Protein AF-A0A382HZX5-F1 (afdb_monomer)

Secondary structure (DSSP, 8-state):
------TT-GGG--B--S-HHHHHHHHHHHHTT---S-----S-TTSSHHHHHHHHHHHHHHTTSSS--BTTTTB--TT-HHHHHHHTT--TT-------SSSPP-HHHHHT--

Sequence (114 aa):
MSTTQNIFNPMNSLQLFGLKEYFINFVNLYKNKKLPKIILLSGDKGIGKFTLSFHLVNYILSLNTKFPYNYEKLMINIDSSFYKKILLNIQENFNYIGNNYSKKIGIEDIRSIK

Radius of gyration: 15.03 Å; Cα contacts (8 Å, |Δi|>4): 87; chains: 1; bounding box: 38×38×32 Å

Structure (mmCIF, N/CA/C/O backbone):
data_AF-A0A382HZX5-F1
#
_entry.id   AF-A0A382HZX5-F1
#
loop_
_atom_site.group_PDB
_atom_site.id
_atom_site.type_symbol
_atom_site.label_atom_id
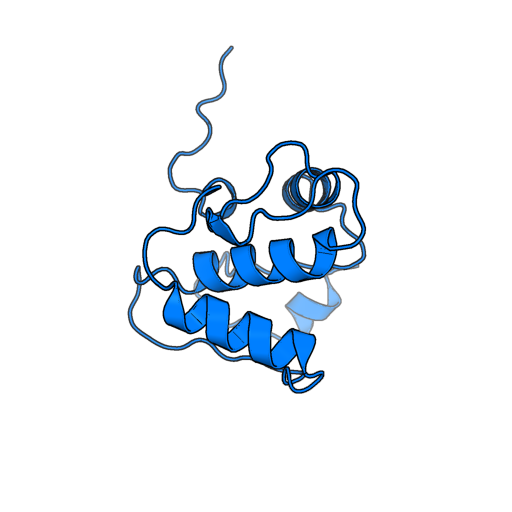_atom_site.label_alt_id
_atom_site.label_comp_id
_atom_site.label_asym_id
_atom_site.label_entity_id
_atom_site.label_seq_id
_atom_site.pdbx_PDB_ins_code
_atom_site.Cartn_x
_atom_site.Cartn_y
_atom_site.Cartn_z
_atom_site.occupancy
_atom_site.B_iso_or_equiv
_atom_site.auth_seq_id
_atom_site.auth_comp_id
_atom_site.auth_asym_id
_atom_site.auth_atom_id
_atom_site.pdbx_PDB_model_num
ATOM 1 N N . MET A 1 1 ? 18.985 25.520 0.855 1.00 35.19 1 MET A N 1
ATOM 2 C CA . MET A 1 1 ? 19.557 24.188 0.564 1.00 35.19 1 MET A CA 1
ATOM 3 C C . MET A 1 1 ? 18.410 23.229 0.287 1.00 35.19 1 MET A C 1
ATOM 5 O O . MET A 1 1 ? 17.840 22.672 1.213 1.00 35.19 1 MET A O 1
ATOM 9 N N . SER A 1 2 ? 17.992 23.130 -0.972 1.00 32.62 2 SER A N 1
ATOM 10 C CA . SER A 1 2 ? 16.956 22.202 -1.428 1.00 32.62 2 SER A CA 1
ATOM 11 C C . SER A 1 2 ? 17.573 20.813 -1.554 1.00 32.62 2 SER A C 1
ATOM 13 O O . SER A 1 2 ? 18.307 20.533 -2.499 1.00 32.62 2 SER A O 1
ATOM 15 N N . THR A 1 3 ? 17.325 19.950 -0.573 1.00 40.47 3 THR A N 1
ATOM 16 C CA . THR A 1 3 ? 17.643 18.528 -0.685 1.00 40.47 3 THR A CA 1
ATOM 17 C C . THR A 1 3 ? 16.873 17.971 -1.875 1.00 40.47 3 THR A C 1
ATOM 19 O O . THR A 1 3 ? 15.644 17.987 -1.904 1.00 40.47 3 THR A O 1
ATOM 22 N N . THR A 1 4 ? 17.599 17.523 -2.895 1.00 43.62 4 THR A N 1
ATOM 23 C CA . THR A 1 4 ? 17.068 16.738 -4.006 1.00 43.62 4 THR A CA 1
ATOM 24 C C . THR A 1 4 ? 16.364 15.520 -3.417 1.00 43.62 4 THR A C 1
ATOM 26 O O . THR A 1 4 ? 17.000 14.541 -3.029 1.00 4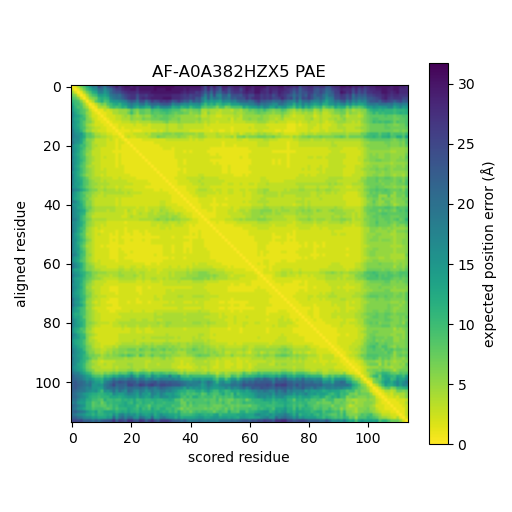3.62 4 THR A O 1
ATOM 29 N N . GLN A 1 5 ? 15.037 15.595 -3.282 1.00 53.41 5 GLN A N 1
ATOM 30 C CA . GLN A 1 5 ? 14.221 14.433 -2.958 1.00 53.41 5 GLN A CA 1
ATOM 31 C C . GLN A 1 5 ? 14.549 13.373 -4.002 1.00 53.41 5 GLN A C 1
ATOM 33 O O . GLN A 1 5 ? 14.408 13.608 -5.199 1.00 53.41 5 GLN A O 1
ATOM 38 N N . ASN A 1 6 ? 15.075 12.241 -3.546 1.00 57.75 6 ASN A N 1
ATOM 39 C CA . ASN A 1 6 ? 15.536 11.170 -4.411 1.00 57.75 6 ASN A CA 1
ATOM 40 C C . ASN A 1 6 ? 14.339 10.673 -5.243 1.00 57.75 6 ASN A C 1
ATOM 42 O O . ASN A 1 6 ? 13.453 9.997 -4.716 1.00 57.75 6 ASN A O 1
ATOM 46 N N . ILE A 1 7 ? 14.285 11.075 -6.518 1.00 59.41 7 ILE A N 1
ATOM 47 C CA . ILE A 1 7 ? 13.139 10.896 -7.433 1.00 59.41 7 ILE A CA 1
ATOM 48 C C . ILE A 1 7 ? 12.798 9.405 -7.609 1.00 59.41 7 ILE A C 1
ATOM 50 O O . ILE A 1 7 ? 11.673 9.047 -7.945 1.00 59.41 7 ILE A O 1
ATOM 54 N N . PHE A 1 8 ? 13.752 8.521 -7.309 1.00 69.50 8 PHE A N 1
ATOM 55 C CA . PHE A 1 8 ? 13.608 7.073 -7.408 1.00 69.50 8 PHE A CA 1
ATOM 56 C C . PHE A 1 8 ? 13.078 6.388 -6.144 1.00 69.50 8 PHE A C 1
ATOM 58 O O . PHE A 1 8 ? 12.936 5.166 -6.154 1.00 69.50 8 PHE A O 1
ATOM 65 N N . ASN A 1 9 ? 12.784 7.112 -5.056 1.00 82.50 9 ASN A N 1
ATOM 66 C CA . ASN A 1 9 ? 12.153 6.488 -3.895 1.00 82.50 9 ASN A CA 1
ATOM 67 C C . ASN A 1 9 ? 10.673 6.199 -4.205 1.00 82.50 9 ASN A C 1
ATOM 69 O O . ASN A 1 9 ? 9.884 7.141 -4.318 1.00 82.50 9 ASN A O 1
ATOM 73 N N . PRO A 1 10 ? 10.253 4.924 -4.293 1.00 80.88 10 PRO A N 1
ATOM 74 C CA . PRO A 1 10 ? 8.875 4.595 -4.633 1.00 80.88 10 PRO A CA 1
ATOM 75 C C . PRO A 1 10 ? 7.864 5.033 -3.563 1.00 80.88 10 PRO A C 1
ATOM 77 O O . PRO A 1 10 ? 6.692 5.186 -3.890 1.00 80.88 10 PRO A O 1
ATOM 80 N N . MET A 1 11 ? 8.286 5.288 -2.316 1.00 86.62 11 MET A N 1
ATOM 81 C CA . MET A 1 11 ? 7.404 5.862 -1.289 1.00 86.62 11 MET A CA 1
ATOM 82 C C . MET A 1 11 ? 6.985 7.303 -1.602 1.00 86.62 11 MET A C 1
ATOM 84 O O . MET A 1 11 ? 5.948 7.738 -1.120 1.00 86.62 11 MET A O 1
ATOM 88 N N . ASN A 1 12 ? 7.739 8.022 -2.441 1.00 88.25 12 ASN A N 1
ATOM 89 C CA . ASN A 1 12 ? 7.381 9.369 -2.891 1.00 88.25 12 ASN A CA 1
ATOM 90 C C . ASN A 1 12 ? 6.401 9.352 -4.081 1.00 88.25 12 ASN A C 1
ATOM 92 O O . ASN A 1 12 ? 5.963 10.408 -4.536 1.00 88.25 12 ASN A O 1
ATOM 96 N N . SER A 1 13 ? 6.057 8.169 -4.606 1.00 90.38 13 SER A N 1
ATOM 97 C CA . SER A 1 13 ? 5.067 8.019 -5.671 1.00 90.38 13 SER A CA 1
ATOM 98 C C . SER A 1 13 ? 3.666 8.205 -5.090 1.00 90.38 13 SER A C 1
ATOM 100 O O . SER A 1 13 ? 3.096 7.300 -4.491 1.00 90.38 13 SER A O 1
ATOM 102 N N . LEU A 1 14 ? 3.121 9.417 -5.222 1.00 94.50 14 LEU A N 1
ATOM 103 C CA . LEU A 1 14 ? 1.805 9.748 -4.666 1.00 94.50 14 LEU A CA 1
ATOM 104 C C . LEU A 1 14 ? 0.650 9.229 -5.518 1.00 94.50 14 LEU A C 1
ATOM 106 O O . LEU A 1 14 ? -0.444 9.043 -4.998 1.00 94.50 14 LEU A O 1
ATOM 110 N N . GLN A 1 15 ? 0.858 9.010 -6.813 1.00 95.38 15 GLN A N 1
ATOM 111 C CA . GLN A 1 15 ? -0.177 8.566 -7.739 1.00 95.38 15 GLN A CA 1
ATOM 112 C C . GLN A 1 15 ? 0.162 7.181 -8.282 1.00 95.38 15 GLN A C 1
ATOM 114 O O . GLN A 1 15 ? 1.265 6.953 -8.777 1.00 95.38 15 GLN A O 1
ATOM 119 N N . LEU A 1 16 ? -0.809 6.268 -8.221 1.00 95.44 16 LEU A N 1
ATOM 120 C CA . LEU A 1 16 ? -0.661 4.929 -8.774 1.00 95.44 16 LEU A CA 1
ATOM 121 C C . LEU A 1 16 ? -0.960 4.971 -10.274 1.00 95.44 16 LEU A C 1
ATOM 123 O O . LEU A 1 16 ? -2.118 5.033 -10.693 1.00 95.44 16 LEU A O 1
ATOM 127 N N . PHE A 1 17 ? 0.096 4.935 -11.080 1.00 90.06 17 PHE A N 1
ATOM 128 C CA . PHE A 1 17 ? -0.013 4.778 -12.527 1.00 90.06 17 PHE A CA 1
ATOM 129 C C . PHE A 1 17 ? -0.046 3.288 -12.886 1.00 90.06 17 PHE A C 1
ATOM 131 O O . PHE A 1 17 ? 0.846 2.529 -12.511 1.00 90.06 17 PHE A O 1
ATOM 138 N N . GLY A 1 18 ? -1.078 2.864 -13.618 1.00 90.19 18 GLY A N 1
ATOM 139 C CA . GLY A 1 18 ? -1.304 1.446 -13.913 1.00 90.19 18 GLY A CA 1
ATOM 140 C C . GLY A 1 18 ? -1.776 0.649 -12.689 1.00 90.19 18 GLY A C 1
ATOM 141 O O . GLY A 1 18 ? -2.158 1.217 -11.672 1.00 90.19 18 GLY A O 1
ATOM 142 N N . LEU A 1 19 ? -1.824 -0.684 -12.804 1.00 94.94 19 LEU A N 1
ATOM 143 C CA . LEU A 1 19 ? -2.194 -1.626 -11.726 1.00 94.94 19 LEU A CA 1
ATOM 144 C C . LEU A 1 19 ? -3.562 -1.386 -11.046 1.00 94.94 19 LEU A C 1
ATOM 146 O O . LEU A 1 19 ? -3.854 -2.007 -10.022 1.00 94.94 19 LEU A O 1
ATOM 150 N N . LYS A 1 20 ? -4.415 -0.528 -11.621 1.00 96.62 20 LYS A N 1
ATOM 151 C CA . LYS A 1 20 ? -5.736 -0.160 -11.091 1.00 96.62 20 LYS A CA 1
ATOM 152 C C . LYS A 1 20 ? -6.582 -1.386 -10.767 1.00 96.62 20 LYS A C 1
ATOM 154 O O . LYS A 1 20 ? -7.157 -1.453 -9.688 1.00 96.62 20 LYS A O 1
ATOM 159 N N . GLU A 1 21 ? -6.637 -2.356 -11.673 1.00 97.31 21 GLU A N 1
ATOM 160 C CA . GLU A 1 21 ? -7.433 -3.574 -11.485 1.00 97.31 21 GLU A CA 1
ATOM 161 C C . GLU A 1 21 ? -6.954 -4.387 -10.277 1.00 97.31 21 GLU A C 1
ATOM 163 O O . GLU A 1 21 ? -7.756 -4.741 -9.414 1.00 97.31 21 GLU A O 1
ATOM 168 N N . TYR A 1 22 ? -5.639 -4.595 -10.142 1.00 97.31 22 TYR A N 1
ATOM 169 C CA . TYR A 1 22 ? -5.060 -5.265 -8.975 1.00 97.31 22 TYR A CA 1
ATOM 170 C C . TYR A 1 22 ? -5.361 -4.511 -7.677 1.00 97.31 22 TYR A C 1
ATOM 172 O O . TYR A 1 22 ? -5.766 -5.122 -6.688 1.00 97.31 22 TYR A O 1
ATOM 180 N N . PHE A 1 23 ? -5.208 -3.185 -7.680 1.00 98.19 23 PHE A N 1
ATOM 181 C CA . PHE A 1 23 ? -5.516 -2.351 -6.520 1.00 98.19 23 PHE A CA 1
ATOM 182 C C . PHE A 1 23 ? -6.991 -2.466 -6.117 1.00 98.19 23 PHE A C 1
ATOM 184 O O . PHE A 1 23 ? -7.291 -2.724 -4.952 1.00 98.19 23 PHE A O 1
ATOM 191 N N . ILE A 1 24 ? -7.914 -2.343 -7.075 1.00 98.12 24 ILE A N 1
ATOM 192 C CA . ILE A 1 24 ? -9.357 -2.472 -6.835 1.00 98.12 24 ILE A CA 1
ATOM 193 C C . ILE A 1 24 ? -9.695 -3.857 -6.280 1.00 98.12 24 ILE A C 1
ATOM 195 O O . ILE A 1 24 ? -10.468 -3.951 -5.327 1.00 98.12 24 ILE A O 1
ATOM 199 N N . ASN A 1 25 ? -9.083 -4.918 -6.805 1.00 97.94 25 ASN A N 1
ATOM 200 C CA . ASN A 1 25 ? -9.287 -6.273 -6.298 1.00 97.94 25 ASN A CA 1
ATOM 201 C C . ASN A 1 25 ? -8.869 -6.396 -4.828 1.00 97.94 25 ASN A C 1
ATOM 203 O O . ASN A 1 25 ? -9.644 -6.902 -4.015 1.00 97.94 25 ASN A O 1
ATOM 207 N N . PHE A 1 26 ? -7.703 -5.867 -4.448 1.00 98.31 26 PHE A N 1
ATOM 208 C CA . PHE A 1 26 ? -7.283 -5.849 -3.044 1.00 98.31 26 PHE A CA 1
ATOM 209 C C . PHE A 1 26 ? -8.202 -5.007 -2.154 1.00 98.31 26 PHE A C 1
ATOM 211 O O . PHE A 1 26 ? -8.558 -5.444 -1.059 1.00 98.31 26 PHE A O 1
ATOM 218 N N . VAL A 1 27 ? -8.634 -3.834 -2.624 1.00 98.00 27 VAL A N 1
ATOM 219 C CA . VAL A 1 27 ? -9.599 -2.989 -1.903 1.00 98.00 27 VAL A CA 1
ATOM 220 C C . VAL A 1 27 ? -10.915 -3.734 -1.678 1.00 98.00 27 VAL A C 1
ATOM 222 O O . VAL A 1 27 ? -11.456 -3.703 -0.573 1.00 98.00 27 VAL A O 1
ATOM 225 N N . ASN A 1 28 ? -11.413 -4.446 -2.687 1.00 98.19 28 ASN A N 1
ATOM 226 C CA . ASN A 1 28 ? -12.634 -5.239 -2.580 1.00 98.19 28 ASN A CA 1
ATOM 227 C C . ASN A 1 28 ? -12.468 -6.397 -1.591 1.00 98.19 28 ASN A C 1
ATOM 229 O O . ASN A 1 28 ? -13.347 -6.617 -0.759 1.00 98.19 28 ASN A O 1
ATOM 233 N N . LEU A 1 29 ? -11.335 -7.105 -1.623 1.00 98.31 29 LEU A N 1
ATOM 234 C CA . LEU A 1 29 ? -11.021 -8.137 -0.631 1.00 98.31 29 LEU A CA 1
ATOM 235 C C . LEU A 1 29 ? -11.003 -7.557 0.789 1.00 98.31 29 LEU A C 1
ATOM 237 O O . LEU A 1 29 ? -11.598 -8.144 1.691 1.00 98.31 29 LEU A O 1
ATOM 241 N N . TYR A 1 30 ? -10.387 -6.389 0.984 1.00 97.69 30 TYR A N 1
ATOM 242 C CA . TYR A 1 30 ? -10.355 -5.703 2.276 1.00 97.69 30 TYR A CA 1
ATOM 243 C C . TYR A 1 30 ? -11.753 -5.307 2.766 1.00 97.69 30 TYR A C 1
ATOM 245 O O . TYR A 1 30 ? -12.145 -5.703 3.865 1.00 97.69 30 TYR A O 1
ATOM 253 N N . LYS A 1 31 ? -12.540 -4.605 1.940 1.00 97.00 31 LYS A N 1
ATOM 254 C CA . LYS A 1 31 ? -13.915 -4.187 2.277 1.00 97.00 31 LYS A CA 1
ATOM 255 C C . LYS A 1 31 ? -14.811 -5.373 2.629 1.00 97.00 31 LYS A C 1
ATOM 257 O O . LYS A 1 31 ? -15.605 -5.293 3.560 1.00 97.00 31 LYS A O 1
ATOM 262 N N . ASN A 1 32 ? -14.634 -6.491 1.927 1.00 98.06 32 ASN A N 1
ATOM 263 C CA . ASN A 1 32 ? -15.389 -7.719 2.157 1.00 98.06 32 ASN A CA 1
ATOM 264 C C . ASN A 1 32 ? -14.857 -8.564 3.326 1.00 98.06 32 ASN A C 1
ATOM 266 O O . ASN A 1 32 ? -15.347 -9.673 3.525 1.00 98.06 32 ASN A O 1
ATOM 270 N N . LYS A 1 33 ? -13.854 -8.086 4.080 1.00 97.38 33 LYS A N 1
ATOM 271 C CA . LYS A 1 33 ? -13.181 -8.834 5.159 1.00 97.38 33 LYS A CA 1
ATOM 272 C C . LYS A 1 33 ? -12.621 -10.191 4.694 1.00 97.38 33 LYS A C 1
ATOM 274 O O . LYS A 1 33 ? -12.563 -11.147 5.459 1.00 97.38 33 LYS A O 1
ATOM 279 N N . LYS A 1 34 ? -12.208 -10.264 3.425 1.00 97.88 34 LYS A N 1
ATOM 280 C CA . LYS A 1 34 ? -11.621 -11.438 2.753 1.00 97.88 34 LYS A CA 1
ATOM 281 C C . LYS A 1 34 ? -10.150 -11.230 2.379 1.00 97.88 34 LYS A C 1
ATOM 283 O O . LYS A 1 34 ? -9.584 -12.044 1.655 1.00 97.88 34 LYS A O 1
ATOM 288 N N . LEU A 1 35 ? -9.528 -10.137 2.831 1.00 97.12 35 LEU A N 1
ATOM 289 C CA . LEU A 1 35 ? -8.105 -9.905 2.604 1.00 97.12 35 LEU A CA 1
ATOM 290 C C . LEU A 1 35 ? -7.294 -10.942 3.399 1.00 97.12 35 LEU A C 1
ATOM 292 O O . LEU A 1 35 ? -7.474 -11.038 4.616 1.00 97.12 35 LEU A O 1
ATOM 296 N N . PRO A 1 36 ? -6.421 -11.729 2.750 1.00 96.06 36 PRO A N 1
ATOM 297 C CA . PRO A 1 36 ? -5.637 -12.734 3.448 1.00 96.06 36 PRO A CA 1
ATOM 298 C C . PRO A 1 36 ? -4.622 -12.075 4.386 1.00 96.06 36 PRO A C 1
ATOM 300 O O . PRO A 1 36 ? -4.119 -10.983 4.125 1.00 96.06 36 PRO A O 1
ATOM 303 N N . LYS A 1 37 ? -4.277 -12.781 5.468 1.00 94.56 37 LYS A N 1
ATOM 304 C CA . LYS A 1 37 ? -3.278 -12.327 6.450 1.00 94.56 37 LYS A CA 1
ATOM 305 C C . LYS A 1 37 ? -1.887 -12.142 5.833 1.00 94.56 37 LYS A C 1
ATOM 307 O O . LYS A 1 37 ? -1.121 -11.301 6.287 1.00 94.56 37 LYS A O 1
ATOM 312 N N . ILE A 1 38 ? -1.558 -12.956 4.831 1.00 94.81 38 ILE A N 1
ATOM 313 C CA . ILE A 1 38 ? -0.273 -12.943 4.133 1.00 94.81 38 ILE A CA 1
ATOM 314 C C . ILE A 1 38 ? -0.555 -12.742 2.646 1.00 94.81 38 ILE A C 1
ATOM 316 O O . ILE A 1 38 ? -1.351 -13.474 2.060 1.00 94.81 38 ILE A O 1
ATOM 320 N N . ILE A 1 39 ? 0.109 -11.756 2.047 1.00 95.69 39 ILE A N 1
ATOM 321 C CA . ILE A 1 39 ? 0.035 -11.451 0.618 1.00 95.69 39 ILE A CA 1
ATOM 322 C C . ILE A 1 39 ? 1.448 -11.551 0.054 1.00 95.69 39 ILE A C 1
ATOM 324 O O . ILE A 1 39 ? 2.362 -10.889 0.544 1.00 95.69 39 ILE A O 1
ATOM 328 N N . LEU A 1 40 ? 1.618 -12.360 -0.990 1.00 95.50 40 LEU A N 1
ATOM 329 C CA . LEU A 1 40 ? 2.861 -12.460 -1.746 1.00 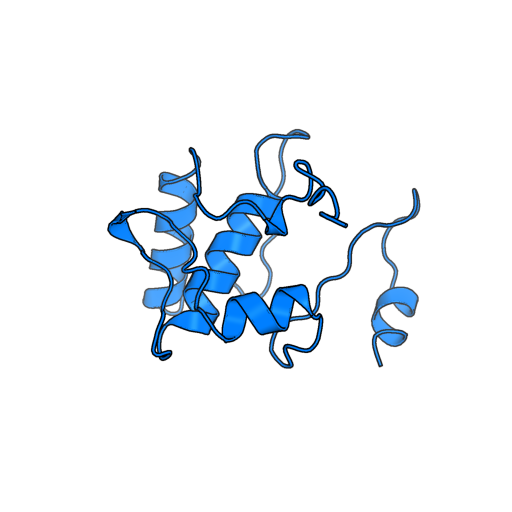95.50 40 LEU A CA 1
ATOM 330 C C . LEU A 1 40 ? 2.647 -11.855 -3.134 1.00 95.50 40 LEU A C 1
ATOM 332 O O . LEU A 1 40 ? 1.834 -12.355 -3.906 1.00 95.50 40 LEU A O 1
ATOM 336 N N . LEU A 1 41 ? 3.388 -10.792 -3.456 1.00 94.94 41 LEU A N 1
ATOM 337 C CA . LEU A 1 41 ? 3.406 -10.212 -4.798 1.00 94.94 41 LEU A CA 1
ATOM 338 C C . LEU A 1 41 ? 4.645 -10.701 -5.555 1.00 94.94 41 LEU A C 1
ATOM 340 O O . LEU A 1 41 ? 5.772 -10.353 -5.199 1.00 94.94 41 LEU A O 1
ATOM 344 N N . SER A 1 42 ? 4.437 -11.480 -6.614 1.00 93.75 42 SER A N 1
ATOM 345 C CA . SER A 1 42 ? 5.482 -11.975 -7.519 1.00 93.75 42 SER A CA 1
ATOM 346 C C . SER A 1 42 ? 5.408 -11.291 -8.891 1.00 93.75 42 SER A C 1
ATOM 348 O O . SER A 1 42 ? 4.457 -10.574 -9.193 1.00 93.75 42 SER A O 1
ATOM 350 N N . GLY A 1 43 ? 6.460 -11.447 -9.698 1.00 93.56 43 GLY A N 1
ATOM 351 C CA . GLY A 1 43 ? 6.570 -10.875 -11.045 1.00 93.56 43 GLY A CA 1
ATOM 352 C C . GLY A 1 43 ? 7.893 -10.147 -11.270 1.00 93.56 43 GLY A C 1
ATOM 353 O O . GLY A 1 43 ? 8.714 -10.038 -10.352 1.00 93.56 43 GLY A O 1
ATOM 354 N N . ASP A 1 44 ? 8.085 -9.602 -12.466 1.00 95.00 44 ASP A N 1
ATOM 355 C CA . ASP A 1 44 ? 9.359 -9.021 -12.898 1.00 95.00 44 ASP A CA 1
ATOM 356 C C . ASP A 1 44 ? 9.778 -7.770 -12.118 1.00 95.00 44 ASP A C 1
ATOM 358 O O . ASP A 1 44 ? 8.984 -7.078 -11.463 1.00 95.00 44 ASP A O 1
ATOM 362 N N . LYS A 1 45 ? 11.079 -7.476 -12.136 1.00 90.25 45 LYS A N 1
ATOM 363 C CA . LYS A 1 45 ? 11.623 -6.264 -11.515 1.00 90.25 45 LYS A CA 1
ATOM 364 C C . LYS A 1 45 ? 11.078 -5.032 -12.245 1.00 90.25 45 LYS A C 1
ATOM 366 O O . LYS A 1 45 ? 11.072 -4.985 -13.464 1.00 90.25 45 LYS A O 1
ATOM 371 N N . GLY A 1 46 ? 10.646 -4.024 -11.489 1.00 89.38 46 GLY A N 1
ATOM 372 C CA . GLY A 1 46 ? 10.195 -2.746 -12.053 1.00 89.38 46 GLY A CA 1
ATOM 373 C C . GLY A 1 46 ? 8.702 -2.649 -12.387 1.00 89.38 46 GLY A C 1
ATOM 374 O O . GLY A 1 46 ? 8.235 -1.545 -12.620 1.00 89.38 46 GLY A O 1
ATOM 375 N N . ILE A 1 47 ? 7.916 -3.729 -12.295 1.00 93.31 47 ILE A N 1
ATOM 376 C CA . ILE A 1 47 ? 6.467 -3.692 -12.609 1.00 93.31 47 ILE A CA 1
ATOM 377 C C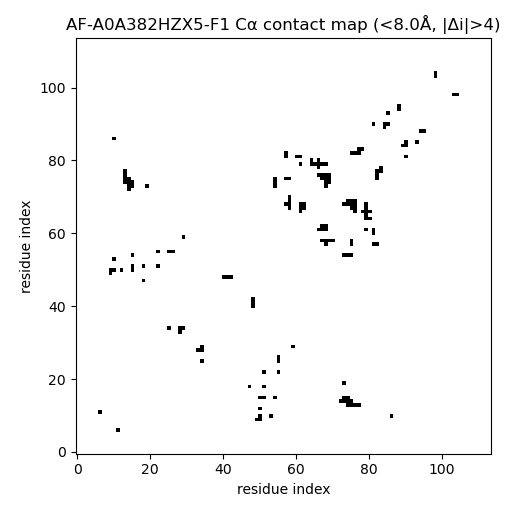 . ILE A 1 47 ? 5.591 -2.965 -11.567 1.00 93.31 47 ILE A C 1
ATOM 379 O O . ILE A 1 47 ? 4.371 -3.001 -11.660 1.00 93.31 47 ILE A O 1
ATOM 383 N N . GLY A 1 48 ? 6.182 -2.362 -10.528 1.00 92.88 48 GLY A N 1
ATOM 384 C CA . GLY A 1 48 ? 5.439 -1.598 -9.516 1.00 92.88 48 GLY A CA 1
ATOM 385 C C . GLY A 1 48 ? 4.869 -2.399 -8.335 1.00 92.88 48 GLY A C 1
ATOM 386 O O . GLY A 1 48 ? 3.999 -1.892 -7.636 1.00 92.88 48 GLY A O 1
ATOM 387 N N . LYS A 1 49 ? 5.363 -3.617 -8.051 1.00 94.88 49 LYS A N 1
ATOM 388 C CA . LYS A 1 49 ? 4.883 -4.449 -6.917 1.00 94.88 49 LYS A CA 1
ATOM 389 C C . LYS A 1 49 ? 4.903 -3.715 -5.571 1.00 94.88 49 LYS A C 1
ATOM 391 O O . LYS A 1 49 ? 3.916 -3.724 -4.847 1.00 94.88 49 LYS A O 1
ATOM 396 N N . PHE A 1 50 ? 6.025 -3.069 -5.245 1.00 93.50 50 PHE A N 1
ATOM 397 C CA . PHE A 1 50 ? 6.144 -2.303 -4.003 1.00 93.50 50 PHE A CA 1
ATOM 398 C C . PHE A 1 50 ? 5.199 -1.095 -3.999 1.00 93.50 50 PHE A C 1
ATOM 400 O O . PHE A 1 50 ? 4.515 -0.870 -3.007 1.00 93.50 50 PHE A O 1
ATOM 407 N N . THR A 1 51 ? 5.112 -0.368 -5.117 1.00 94.88 51 THR A N 1
ATOM 408 C CA . THR A 1 51 ? 4.191 0.762 -5.285 1.00 94.88 51 THR A CA 1
ATOM 409 C C . THR A 1 51 ? 2.750 0.327 -5.014 1.00 94.88 51 THR A C 1
ATOM 411 O O . THR A 1 51 ? 2.085 0.918 -4.171 1.00 94.88 51 THR A O 1
ATOM 414 N N . LEU A 1 52 ? 2.291 -0.775 -5.616 1.00 96.69 52 LEU A N 1
ATOM 415 C CA . LEU A 1 52 ? 0.958 -1.328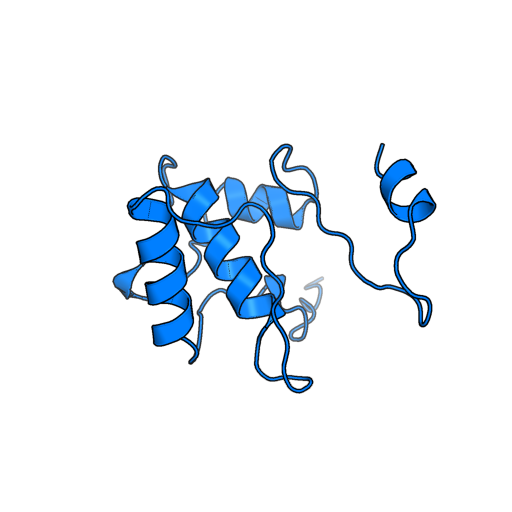 -5.368 1.00 96.69 52 LEU A CA 1
ATOM 416 C C . LEU A 1 52 ? 0.712 -1.624 -3.880 1.00 96.69 52 LEU A C 1
ATOM 418 O O . LEU A 1 52 ? -0.299 -1.180 -3.332 1.00 96.69 52 LEU A O 1
ATOM 422 N N . SER A 1 53 ? 1.637 -2.325 -3.214 1.00 95.88 53 SER A N 1
ATOM 423 C CA . SER A 1 53 ? 1.533 -2.606 -1.775 1.00 95.88 53 SER A CA 1
ATOM 424 C C . SER A 1 53 ? 1.470 -1.330 -0.944 1.00 95.88 53 SER A C 1
ATOM 426 O O . SER A 1 53 ? 0.651 -1.219 -0.035 1.00 95.88 53 SER A O 1
ATOM 428 N N . PHE A 1 54 ? 2.317 -0.351 -1.257 1.00 95.50 54 PHE A N 1
ATOM 429 C CA . PHE A 1 54 ? 2.391 0.902 -0.517 1.00 95.50 54 PHE A CA 1
ATOM 430 C C . PHE A 1 54 ? 1.103 1.721 -0.653 1.00 95.50 54 PHE A C 1
ATOM 432 O O . PHE A 1 54 ? 0.586 2.242 0.338 1.00 95.50 54 PHE A O 1
ATOM 439 N N . HIS A 1 55 ? 0.528 1.767 -1.854 1.00 97.12 55 HIS A N 1
ATOM 440 C CA . HIS A 1 55 ? -0.775 2.377 -2.096 1.00 97.12 55 HIS A CA 1
ATOM 441 C C . HIS A 1 55 ? -1.902 1.652 -1.348 1.00 97.12 55 HIS A C 1
ATOM 443 O O . HIS A 1 55 ? -2.747 2.310 -0.743 1.00 97.12 55 HIS A O 1
ATOM 449 N N . LEU A 1 56 ? -1.903 0.314 -1.324 1.00 97.31 56 LEU A N 1
ATOM 450 C CA . LEU A 1 56 ? -2.895 -0.472 -0.581 1.00 97.31 56 LEU A CA 1
ATOM 451 C C . LEU A 1 56 ? -2.826 -0.213 0.931 1.00 97.31 56 LEU A C 1
ATOM 453 O O . LEU A 1 56 ? -3.858 -0.029 1.574 1.00 97.31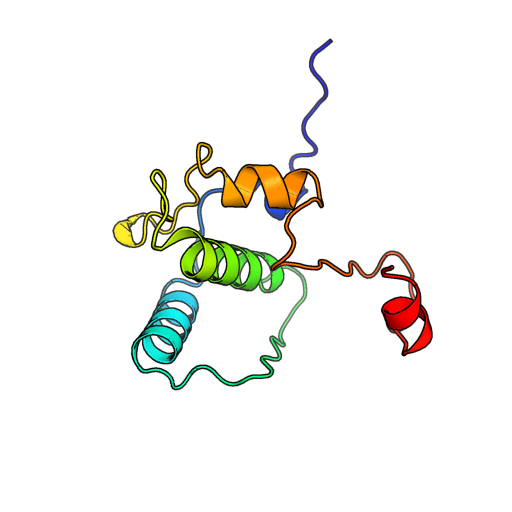 56 LEU A O 1
ATOM 457 N N . VAL A 1 57 ? -1.620 -0.159 1.498 1.00 95.94 57 VAL A N 1
ATOM 458 C CA . V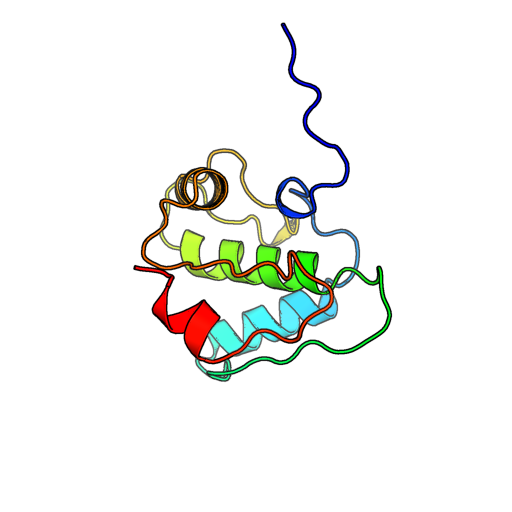AL A 1 57 ? -1.402 0.153 2.919 1.00 95.94 57 VAL A CA 1
ATOM 459 C C . VAL A 1 57 ? -1.904 1.559 3.250 1.00 95.94 57 VAL A C 1
ATOM 461 O O . VAL A 1 57 ? -2.650 1.730 4.215 1.00 95.94 57 VAL A O 1
ATOM 464 N N . ASN A 1 58 ? -1.550 2.557 2.429 1.00 96.31 58 ASN A N 1
ATOM 465 C CA . ASN A 1 58 ? -2.039 3.926 2.603 1.00 96.31 58 ASN A CA 1
ATOM 466 C C . ASN A 1 58 ? -3.563 3.997 2.489 1.00 96.31 58 ASN A C 1
ATOM 468 O O . ASN A 1 58 ? -4.186 4.710 3.271 1.00 96.31 58 ASN A O 1
ATOM 472 N N . TYR A 1 59 ? -4.176 3.242 1.574 1.00 97.06 59 TYR A N 1
ATOM 473 C CA . TYR A 1 59 ? -5.629 3.127 1.498 1.00 97.06 59 TYR A CA 1
ATOM 474 C C . TYR A 1 59 ? -6.220 2.616 2.811 1.00 97.06 59 TYR A C 1
ATOM 476 O O . TYR A 1 59 ? -7.009 3.327 3.423 1.00 97.06 59 TYR A O 1
ATOM 484 N N . ILE A 1 60 ? -5.795 1.437 3.274 1.00 95.88 60 ILE A N 1
ATOM 485 C CA . ILE A 1 60 ? -6.360 0.765 4.454 1.00 95.88 60 ILE A CA 1
ATOM 486 C C . ILE A 1 60 ? -6.224 1.621 5.717 1.00 95.88 60 ILE A C 1
ATOM 488 O O . ILE A 1 60 ? -7.189 1.798 6.459 1.00 95.88 60 ILE A O 1
ATOM 492 N N . LEU A 1 61 ? -5.034 2.161 5.970 1.00 93.94 61 LEU A N 1
ATOM 493 C CA . LEU A 1 61 ? -4.726 2.791 7.254 1.00 93.94 61 LEU A CA 1
ATOM 494 C C . LEU A 1 61 ? -5.147 4.263 7.333 1.00 93.94 61 LEU A C 1
ATOM 496 O O . LEU A 1 61 ? -5.194 4.824 8.427 1.00 93.94 61 LEU A O 1
ATOM 500 N N . SER A 1 62 ? -5.501 4.885 6.205 1.00 94.94 62 SER A N 1
ATOM 501 C CA . SER A 1 62 ? -5.990 6.269 6.180 1.00 94.94 62 SER A CA 1
ATOM 502 C C . SER A 1 62 ? -7.520 6.403 6.150 1.00 94.94 62 SER A C 1
ATOM 504 O O . SER A 1 62 ? -8.003 7.530 6.256 1.00 94.94 62 SER A O 1
ATOM 506 N N . LEU A 1 63 ? -8.286 5.303 6.057 1.00 93.38 63 LEU A N 1
ATOM 507 C CA . LEU A 1 63 ? -9.750 5.313 5.851 1.00 93.38 63 LEU A CA 1
ATOM 508 C C . LEU A 1 63 ? -10.529 6.241 6.794 1.00 93.38 63 LEU A C 1
ATOM 510 O O . LEU A 1 63 ? -11.431 6.940 6.348 1.00 93.38 63 LEU A O 1
ATOM 514 N N . ASN A 1 64 ? -10.163 6.268 8.076 1.00 91.06 64 ASN A N 1
ATOM 515 C CA . ASN A 1 64 ? -10.864 7.034 9.113 1.00 91.06 64 ASN A CA 1
ATOM 516 C C . ASN A 1 64 ? -10.099 8.304 9.525 1.00 91.06 64 ASN A C 1
ATOM 518 O O . ASN A 1 64 ? -10.211 8.768 10.658 1.00 91.06 64 ASN A O 1
ATOM 522 N N . THR A 1 65 ? -9.262 8.839 8.635 1.00 92.06 65 THR A N 1
ATOM 523 C CA . THR A 1 65 ? -8.449 10.035 8.901 1.00 92.06 65 THR A CA 1
ATOM 524 C C . THR A 1 65 ? -8.991 11.249 8.153 1.00 92.06 65 THR A C 1
ATOM 526 O O . THR A 1 65 ? -9.720 11.114 7.176 1.00 92.06 65 THR A O 1
ATOM 529 N N . LYS A 1 66 ? -8.605 12.459 8.585 1.00 94.62 66 LYS A N 1
ATOM 530 C CA . LYS A 1 66 ? -9.010 13.725 7.941 1.00 94.62 66 LYS A CA 1
ATOM 531 C C . LYS A 1 66 ? -8.622 13.800 6.456 1.00 94.62 66 LYS A C 1
ATOM 533 O O . LYS A 1 66 ? -9.317 14.434 5.671 1.00 94.62 66 LYS A O 1
ATOM 538 N N . PHE A 1 67 ? -7.511 13.165 6.087 1.00 96.19 67 PHE A N 1
ATOM 539 C CA . PHE A 1 67 ? -6.957 13.170 4.736 1.00 96.19 67 PHE A CA 1
ATOM 540 C C . PHE A 1 67 ? -6.739 11.723 4.268 1.00 96.19 67 PHE A C 1
ATOM 542 O O . PHE A 1 67 ? -5.605 11.226 4.302 1.00 96.19 67 PHE A O 1
ATOM 549 N N . PRO A 1 68 ? -7.822 11.023 3.884 1.00 96.62 68 PRO A N 1
ATOM 550 C CA . PRO A 1 68 ? -7.745 9.645 3.434 1.00 96.62 68 PRO A CA 1
ATOM 551 C C . PRO A 1 68 ? -7.133 9.554 2.032 1.00 96.62 68 PRO A C 1
ATOM 553 O O . PRO A 1 68 ? -7.047 10.534 1.286 1.00 96.62 68 PRO A O 1
ATOM 556 N N . TYR A 1 69 ? -6.736 8.343 1.660 1.00 97.38 69 TYR A N 1
ATOM 557 C CA . TYR A 1 69 ? -6.360 8.003 0.295 1.00 97.38 69 TYR A CA 1
ATOM 558 C C . TYR A 1 69 ? -7.510 8.291 -0.680 1.00 97.38 69 TYR A C 1
ATOM 560 O O . TYR A 1 69 ? -8.650 7.874 -0.463 1.00 97.38 69 TYR A O 1
ATOM 568 N N . ASN A 1 70 ? -7.209 8.957 -1.793 1.00 97.06 70 ASN A N 1
ATOM 569 C CA . ASN A 1 70 ? -8.188 9.239 -2.831 1.00 97.06 70 ASN A CA 1
ATOM 570 C C . ASN A 1 70 ? -8.345 8.017 -3.747 1.00 97.06 70 ASN A C 1
ATOM 572 O O . ASN A 1 70 ? -7.532 7.787 -4.642 1.00 97.06 70 ASN A O 1
ATOM 576 N N . TYR A 1 71 ? -9.405 7.240 -3.517 1.00 95.69 71 TYR A N 1
ATOM 577 C CA . TYR A 1 71 ? -9.705 6.029 -4.284 1.00 95.69 71 TYR A CA 1
ATOM 578 C C . TYR A 1 71 ? -9.982 6.307 -5.769 1.00 95.69 71 TYR A C 1
ATOM 580 O O . TYR A 1 71 ? -9.510 5.562 -6.622 1.00 95.69 71 TYR A O 1
ATOM 588 N N . GLU A 1 72 ? -10.695 7.386 -6.094 1.00 95.25 72 GLU A N 1
ATOM 589 C CA . GLU A 1 72 ? -11.060 7.718 -7.479 1.00 95.25 72 GLU A CA 1
ATOM 590 C C . GLU A 1 72 ? -9.839 8.098 -8.318 1.00 95.25 72 GLU A C 1
ATOM 592 O O . GLU A 1 72 ? -9.697 7.664 -9.461 1.00 95.25 72 GLU A O 1
ATOM 597 N N . LYS A 1 73 ? -8.927 8.876 -7.724 1.00 96.69 73 LYS A N 1
ATOM 598 C CA . LYS A 1 73 ? -7.685 9.329 -8.367 1.00 96.69 73 LYS A CA 1
ATOM 599 C C . LYS A 1 73 ? -6.517 8.362 -8.182 1.00 96.69 73 LYS A C 1
ATOM 601 O O . LYS A 1 73 ? -5.435 8.625 -8.697 1.00 96.69 73 LYS A O 1
ATOM 606 N N . LEU A 1 74 ? -6.719 7.276 -7.433 1.00 97.44 74 LEU A N 1
ATOM 607 C CA . LEU A 1 74 ? -5.674 6.345 -7.006 1.00 97.44 74 LEU A CA 1
ATOM 608 C C . LEU A 1 74 ? -4.456 7.073 -6.411 1.00 97.44 74 LEU A C 1
ATOM 610 O O . LEU A 1 74 ? -3.301 6.749 -6.708 1.00 97.44 74 LEU A O 1
ATOM 614 N N . MET A 1 75 ? -4.709 8.035 -5.523 1.00 97.38 75 MET A N 1
ATOM 615 C CA . MET A 1 75 ? -3.696 8.978 -5.057 1.00 97.38 75 MET A CA 1
ATOM 616 C C . MET A 1 75 ? -3.595 9.041 -3.530 1.00 97.38 75 MET A C 1
ATOM 618 O O . MET A 1 75 ? -4.595 9.169 -2.824 1.00 97.38 75 MET A O 1
ATOM 622 N N . ILE A 1 76 ? -2.365 9.005 -3.020 1.00 97.19 76 ILE A N 1
ATOM 623 C CA . ILE A 1 76 ? -2.029 9.287 -1.627 1.00 97.19 76 ILE A CA 1
ATOM 624 C C . ILE A 1 76 ? -2.195 10.786 -1.390 1.00 97.19 76 ILE A C 1
ATOM 626 O O . ILE A 1 76 ? -1.651 11.615 -2.122 1.00 97.19 76 ILE A O 1
ATOM 630 N N . ASN A 1 77 ? -2.929 11.141 -0.340 1.00 95.62 77 ASN A N 1
ATOM 631 C CA . ASN A 1 77 ? -3.014 12.524 0.090 1.00 95.62 77 ASN A CA 1
ATOM 632 C C . ASN A 1 77 ? -1.725 12.906 0.836 1.00 95.62 77 ASN A C 1
ATOM 634 O O . ASN A 1 77 ? -1.418 12.316 1.873 1.00 95.62 77 ASN A O 1
ATOM 638 N N . ILE A 1 78 ? -0.985 13.895 0.326 1.00 94.31 78 ILE A N 1
ATOM 639 C CA . ILE A 1 78 ? 0.275 14.345 0.936 1.00 94.31 78 ILE A CA 1
ATOM 640 C C . ILE A 1 78 ? 0.083 14.884 2.356 1.00 94.31 78 ILE A C 1
ATOM 642 O O . ILE A 1 78 ? 1.001 14.803 3.169 1.00 94.31 78 ILE A O 1
ATOM 646 N N . ASP A 1 79 ? -1.118 15.365 2.685 1.00 94.75 79 ASP A N 1
ATOM 647 C CA . ASP A 1 79 ? -1.471 15.848 4.017 1.00 94.75 79 ASP A CA 1
ATOM 648 C C . ASP A 1 79 ? -1.927 14.757 4.980 1.00 94.75 79 ASP A C 1
ATOM 650 O O . ASP A 1 79 ? -2.160 15.033 6.160 1.00 94.75 79 ASP A O 1
ATOM 654 N N . SER A 1 80 ? -1.978 13.506 4.524 1.00 95.12 80 SER A N 1
ATOM 655 C CA . SER A 1 80 ? -2.254 12.368 5.388 1.00 95.12 80 SER A CA 1
ATOM 656 C C . SER A 1 80 ? -1.220 12.275 6.508 1.00 95.12 80 SER A C 1
ATOM 658 O O . SER A 1 80 ? -0.023 12.085 6.280 1.00 95.12 80 SER A O 1
ATOM 660 N N . SER A 1 81 ? -1.696 12.371 7.752 1.00 91.94 81 SER A N 1
ATOM 661 C CA . SER A 1 81 ? -0.860 12.164 8.938 1.00 91.94 81 SER A CA 1
AT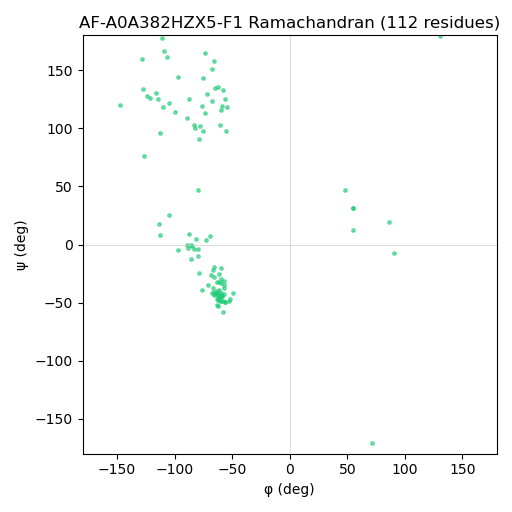OM 662 C C . SER A 1 81 ? -0.254 10.761 8.947 1.00 91.94 81 SER A C 1
ATOM 664 O O . SER A 1 81 ? 0.878 10.584 9.387 1.00 91.94 81 SER A O 1
ATOM 666 N N . PHE A 1 82 ? -0.982 9.779 8.411 1.00 91.31 82 PHE A N 1
ATOM 667 C CA . PHE A 1 82 ? -0.522 8.408 8.259 1.00 91.31 82 PHE A CA 1
ATOM 668 C C . PHE A 1 82 ? 0.683 8.320 7.313 1.00 91.31 82 PHE A C 1
ATOM 670 O O . PHE A 1 82 ? 1.730 7.809 7.710 1.00 91.31 82 PHE A O 1
ATOM 677 N N . TYR A 1 83 ? 0.563 8.889 6.110 1.00 94.56 83 TYR A N 1
ATOM 678 C CA . TYR A 1 83 ? 1.647 8.932 5.125 1.00 94.56 83 TYR A CA 1
ATOM 679 C C . TYR A 1 83 ? 2.897 9.624 5.685 1.00 94.56 83 TYR A C 1
ATOM 681 O O . TYR A 1 83 ? 3.987 9.055 5.651 1.00 94.56 83 TYR A O 1
ATOM 689 N N . LYS A 1 84 ? 2.727 10.805 6.299 1.00 93.94 84 LYS A N 1
ATOM 690 C CA . LYS A 1 84 ? 3.824 11.549 6.941 1.00 93.94 84 LYS A CA 1
ATOM 691 C C . LYS A 1 84 ? 4.527 10.713 8.020 1.00 93.94 84 LYS A C 1
ATOM 693 O O . LYS A 1 84 ? 5.753 10.688 8.063 1.00 93.94 84 LYS A O 1
ATOM 698 N N . LYS A 1 85 ? 3.775 9.986 8.857 1.00 92.75 85 LYS A N 1
ATOM 699 C CA . LYS A 1 85 ? 4.339 9.100 9.892 1.00 92.75 85 LYS A CA 1
ATOM 700 C C . LYS A 1 85 ? 5.087 7.897 9.316 1.00 92.75 85 LYS A C 1
ATOM 702 O O . LYS A 1 85 ? 6.112 7.531 9.883 1.00 92.75 85 LYS A O 1
ATOM 707 N N . ILE A 1 86 ? 4.618 7.302 8.212 1.00 91.50 86 ILE A N 1
ATOM 708 C CA . ILE A 1 86 ? 5.365 6.223 7.543 1.00 91.50 86 ILE A CA 1
ATOM 709 C C . ILE A 1 86 ? 6.707 6.737 7.032 1.00 91.50 86 ILE A C 1
ATOM 711 O O . ILE A 1 86 ? 7.719 6.094 7.273 1.00 91.50 86 ILE A O 1
ATOM 715 N N . LEU A 1 87 ? 6.732 7.889 6.354 1.00 89.88 87 LEU A N 1
ATOM 716 C CA . LEU A 1 87 ? 7.981 8.445 5.820 1.00 89.88 87 LEU A CA 1
ATOM 717 C C . LEU A 1 87 ? 9.019 8.729 6.914 1.00 89.88 87 LEU A C 1
ATOM 719 O O . LEU A 1 87 ? 10.218 8.662 6.663 1.00 89.88 87 LEU A O 1
ATOM 723 N N . LEU A 1 88 ? 8.549 9.038 8.123 1.00 89.62 88 LEU A N 1
ATOM 724 C CA . LEU A 1 88 ? 9.372 9.247 9.312 1.00 89.62 88 LEU A CA 1
ATOM 725 C C . LEU A 1 88 ? 9.696 7.945 10.070 1.00 89.62 88 LEU A C 1
ATOM 727 O O . LEU A 1 88 ? 10.386 8.009 11.081 1.00 89.62 88 LEU A O 1
ATOM 731 N N . ASN A 1 89 ? 9.210 6.784 9.616 1.00 85.50 89 ASN A N 1
ATOM 732 C CA . ASN A 1 89 ? 9.329 5.483 10.287 1.00 85.50 89 ASN A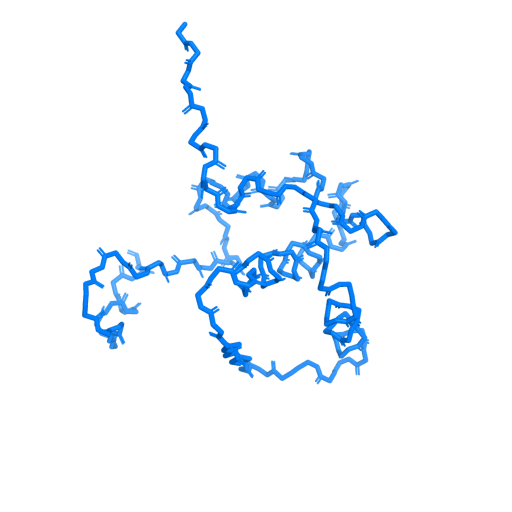 CA 1
ATOM 733 C C . ASN A 1 89 ? 8.809 5.463 11.742 1.00 85.50 89 ASN A C 1
ATOM 735 O O . ASN A 1 89 ? 9.309 4.710 12.570 1.00 85.50 89 ASN A O 1
ATOM 739 N N . ILE A 1 90 ? 7.790 6.267 12.062 1.00 89.19 90 ILE A N 1
ATOM 740 C CA . ILE A 1 90 ? 7.188 6.355 13.413 1.00 89.19 90 ILE A CA 1
ATOM 741 C C . ILE A 1 90 ? 5.740 5.849 13.453 1.00 89.19 90 ILE A C 1
ATOM 743 O O . ILE A 1 90 ? 4.960 6.204 14.337 1.00 89.19 90 ILE A O 1
ATOM 747 N N . GLN A 1 91 ? 5.325 5.089 12.442 1.00 89.19 91 GLN A N 1
ATOM 748 C CA . GLN A 1 91 ? 3.968 4.570 12.367 1.00 89.19 91 GLN A CA 1
ATOM 749 C C . GLN A 1 91 ? 3.868 3.210 13.063 1.00 89.19 91 GLN A C 1
ATOM 751 O O . GLN A 1 91 ? 4.292 2.204 12.516 1.00 89.19 91 GLN A O 1
ATOM 756 N N . GLU A 1 92 ? 3.211 3.165 14.218 1.00 86.75 92 GLU A N 1
ATOM 757 C CA . GLU A 1 92 ? 3.053 1.951 15.037 1.00 86.75 92 GLU A CA 1
ATOM 758 C C . GLU A 1 92 ? 2.397 0.783 14.280 1.00 86.75 92 GLU A C 1
ATOM 760 O O . GLU A 1 92 ? 2.760 -0.376 14.463 1.00 86.75 92 GLU A O 1
ATOM 765 N N . ASN A 1 93 ? 1.456 1.084 13.381 1.00 87.44 93 ASN A N 1
ATOM 766 C CA . ASN A 1 93 ? 0.724 0.071 12.613 1.00 87.44 93 ASN A CA 1
ATOM 767 C C . ASN A 1 93 ? 1.422 -0.343 11.304 1.00 87.44 93 ASN A C 1
ATOM 769 O O . ASN A 1 93 ? 0.809 -1.011 10.468 1.00 87.44 93 ASN A O 1
ATOM 773 N N . PHE A 1 94 ? 2.666 0.084 11.075 1.00 90.69 94 PHE A N 1
ATOM 774 C CA . PHE A 1 94 ? 3.388 -0.201 9.841 1.00 90.69 94 PHE A CA 1
ATOM 775 C C . PHE A 1 94 ? 4.892 -0.343 10.076 1.00 90.69 94 PHE A C 1
ATOM 777 O O . PHE A 1 94 ? 5.568 0.613 10.434 1.00 90.69 94 PHE A O 1
ATOM 784 N N . ASN A 1 95 ? 5.426 -1.518 9.746 1.00 88.12 95 ASN A N 1
ATOM 785 C CA . ASN A 1 95 ? 6.862 -1.767 9.724 1.00 88.12 95 ASN A CA 1
ATOM 786 C C . ASN A 1 95 ? 7.306 -2.044 8.289 1.00 88.12 95 ASN A C 1
ATOM 788 O O . ASN A 1 95 ? 6.777 -2.945 7.633 1.00 88.12 95 ASN A O 1
ATOM 792 N N . TYR A 1 96 ? 8.290 -1.286 7.807 1.00 87.12 96 TYR A N 1
ATOM 793 C CA . TYR A 1 96 ? 8.927 -1.532 6.518 1.00 87.12 96 TYR A CA 1
ATOM 794 C C . TYR A 1 96 ? 10.306 -2.152 6.717 1.00 87.12 96 TYR A C 1
ATOM 796 O O . TYR A 1 96 ? 11.185 -1.552 7.329 1.00 87.12 96 TYR A O 1
ATOM 804 N N . ILE A 1 97 ? 10.497 -3.339 6.146 1.00 83.81 97 ILE A N 1
ATOM 805 C CA . ILE A 1 97 ? 11.783 -4.034 6.115 1.00 83.81 97 ILE A CA 1
ATOM 806 C C . ILE A 1 97 ? 12.234 -4.059 4.660 1.00 83.81 97 ILE A C 1
ATOM 808 O O . ILE A 1 97 ? 11.789 -4.887 3.861 1.00 83.81 97 ILE A O 1
ATOM 812 N N . GLY A 1 98 ? 13.077 -3.097 4.299 1.00 79.69 98 GLY A N 1
ATOM 813 C CA . GLY A 1 98 ? 13.731 -3.074 2.998 1.00 79.69 98 GLY A CA 1
ATOM 814 C C . GLY A 1 98 ? 14.853 -4.105 2.942 1.00 79.69 98 GLY A C 1
ATOM 815 O O . GLY A 1 98 ? 15.577 -4.301 3.917 1.00 79.69 98 GLY A O 1
ATOM 816 N N . ASN A 1 99 ? 15.032 -4.749 1.789 1.00 72.12 99 ASN A N 1
ATOM 817 C CA . ASN A 1 99 ? 16.207 -5.582 1.582 1.00 72.12 99 ASN A CA 1
ATOM 818 C C . ASN A 1 99 ? 17.418 -4.698 1.245 1.00 72.12 99 ASN A C 1
ATOM 820 O O . ASN A 1 99 ? 17.645 -4.377 0.079 1.00 72.12 99 ASN A O 1
ATOM 824 N N . ASN A 1 100 ? 18.171 -4.283 2.266 1.00 62.78 100 ASN A N 1
ATOM 825 C CA . ASN A 1 100 ? 19.361 -3.441 2.096 1.00 62.78 100 ASN A CA 1
ATOM 826 C C . ASN A 1 100 ? 20.607 -4.238 1.665 1.00 62.78 100 ASN A C 1
ATOM 828 O O . ASN A 1 100 ? 21.613 -3.640 1.290 1.00 62.78 100 ASN A O 1
ATOM 832 N N . TYR A 1 101 ? 20.546 -5.575 1.689 1.00 56.06 101 TYR A N 1
ATOM 833 C CA . TYR A 1 101 ? 21.672 -6.458 1.389 1.00 56.06 101 TYR A CA 1
ATOM 834 C C . TYR A 1 101 ? 21.296 -7.515 0.342 1.00 56.06 101 TYR A C 1
ATOM 836 O O . TYR A 1 101 ? 20.138 -7.858 0.140 1.00 56.06 101 TYR A O 1
ATOM 844 N N . SER A 1 102 ? 22.282 -8.110 -0.324 1.00 58.75 102 SER A N 1
ATOM 845 C CA . SER A 1 102 ? 22.081 -9.253 -1.234 1.00 58.75 102 SER A CA 1
ATOM 846 C C . SER A 1 102 ? 21.686 -10.559 -0.517 1.00 58.75 102 SER A C 1
ATOM 848 O O . SER A 1 102 ? 21.612 -11.614 -1.148 1.00 58.75 102 SER A O 1
ATOM 850 N N . LYS A 1 103 ? 21.426 -10.516 0.797 1.00 67.06 103 LYS A N 1
ATOM 851 C CA . LYS A 1 103 ? 21.044 -11.663 1.625 1.00 67.06 103 LYS A CA 1
ATOM 852 C C . LYS A 1 103 ? 19.523 -11.715 1.789 1.00 67.06 103 LYS A C 1
ATOM 854 O O . LYS A 1 103 ? 18.866 -10.688 1.888 1.00 67.06 103 LYS A O 1
ATOM 859 N N . LYS A 1 104 ? 18.953 -12.922 1.824 1.00 72.69 104 LYS A N 1
ATOM 860 C CA . LYS A 1 104 ? 17.534 -13.117 2.163 1.00 72.69 104 LYS A CA 1
ATOM 861 C C . LYS A 1 104 ? 17.270 -12.635 3.597 1.00 72.69 104 LYS A C 1
ATOM 863 O O . LYS A 1 104 ? 18.034 -12.996 4.488 1.00 72.69 104 LYS A O 1
ATOM 868 N N . ILE A 1 105 ? 16.176 -11.894 3.793 1.00 76.25 105 ILE A N 1
ATOM 869 C CA . ILE A 1 105 ? 15.675 -11.478 5.114 1.00 76.25 105 ILE A CA 1
ATOM 870 C C . ILE A 1 105 ? 15.445 -12.730 5.973 1.00 76.25 105 ILE A C 1
ATOM 872 O O . ILE A 1 105 ? 14.744 -13.654 5.546 1.00 76.25 105 ILE A O 1
ATOM 876 N N . GLY A 1 106 ? 16.062 -12.773 7.153 1.00 79.12 106 GLY A N 1
ATOM 877 C CA . GLY A 1 106 ? 15.983 -13.876 8.110 1.00 79.12 106 GLY A CA 1
ATOM 878 C C . GLY A 1 106 ? 15.207 -13.525 9.381 1.00 79.12 106 GLY A C 1
ATOM 879 O O . GLY A 1 106 ? 14.767 -12.397 9.584 1.00 79.12 106 GLY A O 1
ATOM 880 N N . ILE A 1 107 ? 15.058 -14.509 10.274 1.00 81.00 107 ILE A N 1
ATOM 881 C CA . ILE A 1 107 ? 14.346 -14.339 11.554 1.00 81.00 107 ILE A CA 1
ATOM 882 C C . ILE A 1 107 ? 15.034 -13.313 12.471 1.00 81.00 107 ILE A C 1
ATOM 884 O O . ILE A 1 107 ? 14.361 -12.607 13.216 1.00 81.00 107 ILE A O 1
ATOM 888 N N . GLU A 1 108 ? 16.364 -13.207 12.395 1.00 83.06 108 GLU A N 1
ATOM 889 C CA . GLU A 1 108 ? 17.140 -12.277 13.222 1.00 83.06 108 GLU A CA 1
ATOM 890 C C . GLU A 1 108 ? 16.916 -10.818 12.808 1.00 83.06 108 GLU A C 1
ATOM 892 O O . GLU A 1 108 ? 16.802 -9.956 13.674 1.00 83.06 108 GLU A O 1
ATOM 897 N N . ASP A 1 109 ? 16.737 -10.554 11.507 1.00 81.00 109 ASP A N 1
ATOM 898 C CA . ASP A 1 109 ? 16.406 -9.217 10.995 1.00 81.00 109 ASP A CA 1
ATOM 899 C C . ASP A 1 109 ? 15.023 -8.754 11.471 1.00 81.00 109 ASP A C 1
ATOM 901 O O . ASP A 1 109 ? 14.778 -7.563 11.602 1.00 81.00 109 ASP A O 1
ATOM 905 N N . ILE A 1 110 ? 14.106 -9.692 11.739 1.00 80.75 110 ILE A N 1
ATOM 906 C CA . ILE A 1 110 ? 12.782 -9.387 12.297 1.00 80.75 110 ILE A CA 1
ATOM 907 C C . ILE A 1 110 ? 12.892 -9.074 13.793 1.00 80.75 110 ILE A C 1
ATOM 909 O O . ILE A 1 110 ? 12.215 -8.178 14.294 1.00 80.75 110 ILE A O 1
ATOM 913 N N . ARG A 1 111 ? 13.740 -9.805 14.525 1.00 82.06 111 ARG A N 1
ATOM 914 C CA . ARG A 1 111 ? 13.925 -9.620 15.974 1.00 82.06 111 ARG A CA 1
ATOM 915 C C . ARG A 1 111 ? 14.590 -8.293 16.332 1.00 82.06 111 ARG A C 1
ATOM 917 O O . ARG A 1 111 ? 14.364 -7.807 17.436 1.00 82.06 111 ARG A O 1
ATOM 924 N N . SER A 1 112 ? 15.380 -7.720 15.427 1.00 80.06 112 SER A N 1
ATOM 925 C CA . SER A 1 112 ? 16.061 -6.437 15.628 1.00 80.06 112 SER A CA 1
ATOM 926 C C . SER A 1 112 ? 15.172 -5.207 15.404 1.00 80.06 112 SER A C 1
ATOM 928 O O . SER A 1 112 ? 15.626 -4.094 15.646 1.00 80.06 112 SER A O 1
ATOM 930 N N . ILE A 1 113 ? 13.910 -5.376 14.987 1.00 74.25 113 ILE A N 1
ATOM 931 C CA . ILE A 1 113 ? 12.939 -4.283 14.754 1.00 74.25 113 ILE A CA 1
ATOM 932 C C . ILE A 1 113 ? 12.332 -3.819 16.090 1.00 74.25 113 ILE A C 1
ATOM 934 O O . ILE A 1 113 ? 11.116 -3.732 16.240 1.00 74.25 113 ILE A O 1
ATOM 938 N N . LYS A 1 114 ? 13.164 -3.594 17.106 1.00 55.66 114 LYS A N 1
ATOM 939 C CA . LYS A 1 114 ? 12.719 -3.245 18.456 1.00 55.66 114 LYS A CA 1
ATOM 940 C C . LYS A 1 114 ? 13.342 -1.949 18.937 1.00 55.66 114 LYS A C 1
ATOM 942 O O . LYS A 1 114 ? 14.583 -1.840 18.851 1.00 55.66 114 LYS A O 1
#

Solvent-accessible surface area (backbone atoms only — not comparable to full-atom values): 7499 Å² total; per-residue (Å²): 136,85,76,78,72,64,86,81,45,61,87,74,59,44,58,62,79,69,68,58,68,62,51,51,50,52,52,51,27,47,77,68,75,62,55,68,97,74,85,86,87,84,77,71,89,85,78,44,66,66,48,54,52,54,53,52,50,47,40,67,76,17,66,91,45,100,41,33,40,37,74,92,72,42,26,57,40,86,79,11,66,61,57,53,28,49,78,68,73,69,31,90,95,58,86,85,85,76,81,89,55,102,61,82,91,51,75,67,68,60,68,64,78,113

Organism: NCBI:txid408172

Foldseek 3Di:
DDDPPPPPPLLPVFFDDDPLVVLVVQVVCVVVVNRDPDDDDDDDPPPCSVNSVSLSVQQVVQVPPPQGQDSVRSGRRPPRPQSVCVVVVNHPVDDDDDPPDPDDDDPVNVVPPD

InterPro domains:
  IPR027417 P-loop containing nucleoside triphosphate hydrolase [G3DSA:3.40.50.300] (2-114)
  IPR027417 P-loop containing nucleoside triphosphate hydrolase [SSF52540] (16-113)

pLDDT: mean 87.61, std 14.19, range [32.62, 98.31]

Mean predicted aligned error: 6.25 Å